Protein AF-A0AA96EMC6-F1 (afdb_monomer_lite)

Secondary structure (DSSP, 8-state):
-PPPPEEEEEETTEEEEEEEETTEEEEEEE-TTT--EEEEEEEGGG-TT-EEEEEEESSHHHHHHH-GGGTTHHHHHHHS----

Sequence (84 aa):
MTKNMITCSVVEGHTYYTAVSRGVEYMARQCPVTGRWQVYTNRLALGRLNTGGVKHFDTLADVSTNVKALAGLDVLIQAQPVAH

Structure (mmCIF, N/CA/C/O backbone):
data_AF-A0AA96EMC6-F1
#
_entry.id   AF-A0AA96EMC6-F1
#
loop_
_atom_site.group_PDB
_atom_site.id
_atom_site.type_symbol
_atom_site.label_atom_id
_atom_site.label_alt_id
_atom_site.label_comp_id
_atom_site.label_asym_id
_atom_site.label_entity_id
_atom_site.label_seq_id
_atom_site.pdbx_PDB_ins_code
_atom_site.Cartn_x
_atom_site.Cartn_y
_atom_site.Cartn_z
_atom_site.occupancy
_atom_site.B_iso_or_equiv
_atom_site.auth_seq_id
_atom_site.auth_comp_id
_atom_site.auth_asym_id
_atom_site.auth_atom_id
_atom_site.pdbx_PDB_model_num
ATOM 1 N N . MET A 1 1 ? 2.972 -20.717 0.028 1.00 47.47 1 MET A N 1
ATOM 2 C CA . MET A 1 1 ? 3.012 -19.391 -0.631 1.00 47.47 1 MET A CA 1
ATOM 3 C C . MET A 1 1 ? 3.996 -18.527 0.136 1.00 47.47 1 MET A C 1
ATOM 5 O O . MET A 1 1 ? 3.823 -18.390 1.338 1.00 47.47 1 MET A O 1
ATOM 9 N N . THR A 1 2 ? 5.041 -18.008 -0.504 1.00 53.22 2 THR A N 1
ATOM 10 C CA . THR A 1 2 ? 6.008 -17.118 0.159 1.00 53.22 2 THR A CA 1
ATOM 11 C C . THR A 1 2 ? 5.348 -15.760 0.391 1.00 53.22 2 THR A C 1
ATOM 13 O O . THR A 1 2 ? 4.911 -15.124 -0.567 1.00 53.22 2 THR A O 1
ATOM 16 N N . LYS A 1 3 ? 5.210 -15.352 1.656 1.00 65.31 3 LYS A N 1
ATOM 17 C CA . LYS A 1 3 ? 4.678 -14.038 2.037 1.00 65.31 3 LYS A CA 1
ATOM 18 C C . LYS A 1 3 ? 5.751 -12.992 1.724 1.00 65.31 3 LYS A C 1
ATOM 20 O O . LYS A 1 3 ? 6.905 -13.186 2.101 1.00 65.31 3 LYS A O 1
ATOM 25 N N . ASN A 1 4 ? 5.404 -11.926 1.005 1.00 82.81 4 ASN A N 1
ATOM 26 C CA . ASN A 1 4 ? 6.366 -10.851 0.758 1.00 82.81 4 ASN A CA 1
ATOM 27 C C . ASN A 1 4 ? 6.628 -10.089 2.060 1.00 82.81 4 ASN A C 1
ATOM 29 O O . ASN A 1 4 ? 5.733 -9.950 2.896 1.00 82.81 4 ASN A O 1
ATOM 33 N N . MET A 1 5 ? 7.847 -9.577 2.215 1.00 90.00 5 MET A N 1
ATOM 34 C CA . MET A 1 5 ? 8.171 -8.676 3.314 1.00 90.00 5 MET A CA 1
ATOM 35 C C . MET A 1 5 ? 7.453 -7.341 3.095 1.00 90.00 5 MET A C 1
ATOM 37 O O . MET A 1 5 ? 7.628 -6.707 2.054 1.00 90.00 5 MET A O 1
ATOM 41 N N . ILE A 1 6 ? 6.646 -6.943 4.078 1.00 93.38 6 ILE A N 1
ATOM 42 C CA . ILE A 1 6 ? 5.986 -5.639 4.128 1.00 93.38 6 ILE A CA 1
ATOM 43 C C . ILE A 1 6 ? 6.823 -4.741 5.039 1.00 93.38 6 ILE A C 1
ATOM 45 O O . ILE A 1 6 ? 7.101 -5.107 6.181 1.00 93.38 6 ILE A O 1
ATOM 49 N N . THR A 1 7 ? 7.227 -3.577 4.543 1.00 93.19 7 THR A N 1
ATOM 50 C CA . THR A 1 7 ? 7.870 -2.522 5.333 1.00 93.19 7 THR A CA 1
ATOM 51 C C . THR A 1 7 ? 6.875 -1.406 5.629 1.00 93.19 7 THR A C 1
ATOM 53 O O . THR A 1 7 ? 5.888 -1.239 4.916 1.00 93.19 7 THR A O 1
ATOM 56 N N . CYS A 1 8 ? 7.119 -0.653 6.700 1.00 93.06 8 CYS A N 1
ATOM 57 C CA . CYS A 1 8 ? 6.290 0.473 7.119 1.00 93.06 8 CYS A CA 1
ATOM 58 C C . CYS A 1 8 ? 7.155 1.734 7.199 1.00 93.06 8 CYS A C 1
ATOM 60 O O . CYS A 1 8 ? 8.261 1.689 7.743 1.00 93.06 8 CYS A O 1
ATOM 62 N N . SER A 1 9 ? 6.666 2.844 6.653 1.00 92.06 9 SER A N 1
ATOM 63 C CA . SER A 1 9 ? 7.297 4.158 6.772 1.00 92.06 9 SER A CA 1
ATOM 64 C C . SER A 1 9 ? 6.253 5.247 6.988 1.00 92.06 9 SER A C 1
ATOM 66 O O . SER A 1 9 ? 5.139 5.173 6.477 1.00 92.06 9 SER A O 1
ATOM 68 N N . VAL A 1 10 ? 6.620 6.277 7.749 1.00 91.75 10 VAL A N 1
ATOM 69 C CA . VAL A 1 10 ? 5.786 7.465 7.952 1.00 91.75 10 VAL A CA 1
ATOM 70 C C . VAL A 1 10 ? 6.400 8.616 7.169 1.00 91.75 10 VAL A C 1
ATOM 72 O O . VAL A 1 10 ? 7.570 8.943 7.358 1.00 91.75 10 VAL A O 1
ATOM 75 N N . VAL A 1 11 ? 5.616 9.220 6.280 1.00 88.06 11 VAL A N 1
ATOM 76 C CA . VAL A 1 11 ? 6.027 10.362 5.456 1.00 88.06 11 VAL A CA 1
ATOM 77 C C . VAL A 1 11 ? 4.935 11.416 5.545 1.00 88.06 11 VAL A C 1
ATOM 79 O O . VAL A 1 11 ? 3.783 11.127 5.230 1.00 88.06 11 VAL A O 1
ATOM 82 N N . GLU A 1 12 ? 5.286 12.618 6.008 1.00 88.25 12 GLU A N 1
ATOM 83 C CA . GLU A 1 12 ? 4.346 13.745 6.167 1.00 88.25 12 GLU A CA 1
ATOM 84 C C . GLU A 1 12 ? 3.090 13.383 6.988 1.00 88.25 12 GLU A C 1
ATOM 86 O O . GLU A 1 12 ? 1.978 13.798 6.682 1.00 88.25 12 GLU A O 1
ATOM 91 N N . GLY A 1 13 ? 3.250 12.554 8.027 1.00 85.38 13 GLY A N 1
ATOM 92 C CA . GLY A 1 13 ? 2.138 12.097 8.873 1.00 85.38 13 GLY A CA 1
ATOM 93 C C . GLY A 1 13 ? 1.259 11.006 8.249 1.00 85.38 13 GLY A C 1
ATOM 94 O O . GLY A 1 13 ? 0.323 10.531 8.889 1.00 85.38 13 GLY A O 1
ATOM 95 N N . HIS A 1 14 ? 1.563 10.557 7.030 1.00 87.75 14 HIS A N 1
ATOM 96 C CA . HIS A 1 14 ? 0.906 9.414 6.406 1.00 87.75 14 HIS A CA 1
ATOM 97 C C . HIS A 1 14 ? 1.738 8.148 6.589 1.00 87.75 14 HIS A C 1
ATOM 99 O O . HIS A 1 14 ? 2.931 8.124 6.284 1.00 87.75 14 HIS A O 1
ATOM 105 N N . THR A 1 15 ? 1.089 7.078 7.042 1.00 92.50 15 THR A N 1
ATOM 106 C CA . THR A 1 15 ? 1.715 5.757 7.146 1.00 92.50 15 THR A CA 1
ATOM 107 C C . THR A 1 15 ? 1.561 5.008 5.828 1.00 92.50 15 THR A C 1
ATOM 109 O O . THR A 1 15 ? 0.447 4.836 5.326 1.00 92.50 15 THR A O 1
ATOM 112 N N . TYR A 1 16 ? 2.686 4.563 5.280 1.00 93.25 16 TYR A N 1
ATOM 113 C CA . TYR A 1 16 ? 2.777 3.776 4.061 1.00 93.25 16 TYR A CA 1
ATOM 114 C C . TYR A 1 16 ? 3.274 2.375 4.379 1.00 93.25 16 TYR A C 1
ATOM 116 O O . TYR A 1 16 ? 4.266 2.195 5.084 1.00 93.25 16 TYR A O 1
ATOM 124 N N . TYR A 1 17 ? 2.606 1.391 3.796 1.00 94.88 17 TYR A N 1
ATOM 125 C CA . TYR A 1 17 ? 2.983 -0.009 3.868 1.00 94.88 17 TYR A CA 1
ATOM 126 C C . TYR A 1 17 ? 3.407 -0.477 2.489 1.00 94.88 17 TYR A C 1
ATOM 128 O O . TYR A 1 17 ? 2.607 -0.468 1.549 1.00 94.88 17 TYR A O 1
ATOM 136 N N . THR A 1 18 ? 4.661 -0.887 2.370 1.00 94.75 18 THR A N 1
ATOM 137 C CA . THR A 1 18 ? 5.281 -1.166 1.080 1.00 94.75 18 THR A CA 1
ATOM 138 C C . THR A 1 18 ? 5.683 -2.624 0.981 1.00 94.75 18 THR A C 1
ATOM 140 O O . THR A 1 18 ? 6.289 -3.177 1.893 1.00 94.75 18 THR A O 1
ATOM 143 N N . ALA A 1 19 ? 5.385 -3.249 -0.152 1.00 95.00 19 ALA A N 1
ATOM 144 C CA . ALA A 1 19 ? 5.894 -4.570 -0.494 1.00 95.00 19 ALA A CA 1
ATOM 145 C C . ALA A 1 19 ? 6.305 -4.615 -1.962 1.00 95.00 19 ALA A C 1
ATOM 147 O O . ALA A 1 19 ? 5.684 -3.985 -2.818 1.00 95.00 19 ALA A O 1
ATOM 148 N N . VAL A 1 20 ? 7.327 -5.409 -2.273 1.00 93.25 20 VAL A N 1
ATOM 149 C CA . VAL A 1 20 ? 7.783 -5.615 -3.651 1.00 93.25 20 VAL A CA 1
ATOM 150 C C . VAL A 1 20 ? 7.495 -7.046 -4.073 1.00 93.25 20 VAL A C 1
ATOM 152 O O . VAL A 1 20 ? 7.809 -8.001 -3.365 1.00 93.25 20 VAL A O 1
ATOM 155 N N . SER A 1 21 ? 6.902 -7.208 -5.254 1.00 92.69 21 SER A N 1
ATOM 156 C CA . SER A 1 21 ? 6.673 -8.516 -5.858 1.00 92.69 21 SER A CA 1
ATOM 157 C C . SER A 1 21 ? 6.871 -8.460 -7.360 1.00 92.69 21 SER A C 1
ATOM 159 O O . SER A 1 21 ? 6.252 -7.642 -8.038 1.00 92.69 21 SER A O 1
ATOM 161 N N . ARG A 1 22 ? 7.714 -9.354 -7.893 1.00 90.12 22 ARG A N 1
ATOM 162 C CA . ARG A 1 22 ? 7.963 -9.492 -9.341 1.00 90.12 22 ARG A CA 1
ATOM 163 C C . ARG A 1 22 ? 8.320 -8.157 -10.023 1.00 90.12 22 ARG A C 1
ATOM 165 O O . ARG A 1 22 ? 7.811 -7.854 -11.096 1.00 90.12 22 ARG A O 1
ATOM 172 N N . GLY A 1 23 ? 9.158 -7.342 -9.377 1.00 90.00 23 GLY A N 1
ATOM 173 C CA . GLY A 1 23 ? 9.582 -6.033 -9.901 1.00 90.00 23 GLY A CA 1
ATOM 174 C C . GLY A 1 23 ? 8.513 -4.933 -9.846 1.00 90.00 23 GLY A C 1
ATOM 175 O O . GLY A 1 23 ? 8.709 -3.864 -10.425 1.00 90.00 23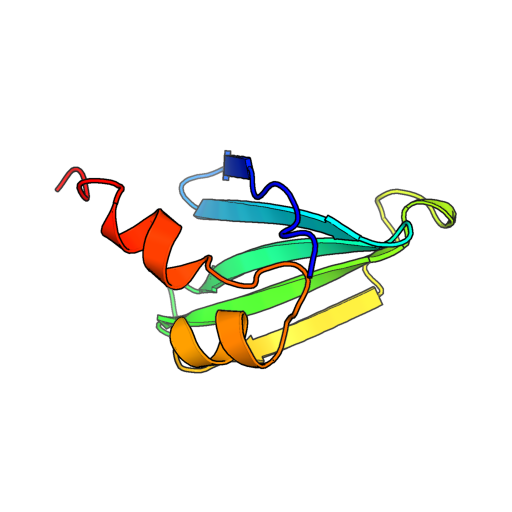 GLY A O 1
ATOM 176 N N . VAL A 1 24 ? 7.394 -5.181 -9.160 1.00 91.50 24 VAL A N 1
ATOM 177 C CA . VAL A 1 24 ? 6.340 -4.197 -8.899 1.00 91.50 24 VAL A CA 1
ATOM 178 C C . VAL A 1 24 ? 6.332 -3.863 -7.415 1.00 91.50 24 VAL A C 1
ATOM 180 O O . VAL A 1 24 ? 6.235 -4.756 -6.572 1.00 91.50 24 VAL A O 1
ATOM 183 N N . GLU A 1 25 ? 6.439 -2.580 -7.108 1.00 92.44 25 GLU A N 1
ATOM 184 C CA . GLU A 1 25 ? 6.244 -2.032 -5.773 1.00 92.44 25 GLU A CA 1
ATOM 185 C C . GLU A 1 25 ? 4.757 -1.746 -5.555 1.00 92.44 25 GLU A C 1
ATOM 187 O O . GLU A 1 25 ? 4.081 -1.193 -6.425 1.00 92.44 25 GLU A O 1
ATOM 192 N N . TYR A 1 26 ? 4.255 -2.157 -4.397 1.00 94.19 26 TYR A N 1
ATOM 193 C CA . TYR A 1 26 ? 2.895 -1.936 -3.933 1.00 94.19 26 TYR A CA 1
ATOM 194 C C . TYR A 1 26 ? 2.973 -1.084 -2.676 1.00 94.19 26 TYR A C 1
ATOM 196 O O . TYR A 1 26 ? 3.563 -1.523 -1.692 1.00 94.19 26 TYR A O 1
ATOM 204 N N . MET A 1 27 ? 2.369 0.099 -2.705 1.00 94.00 27 MET A N 1
ATOM 205 C CA . M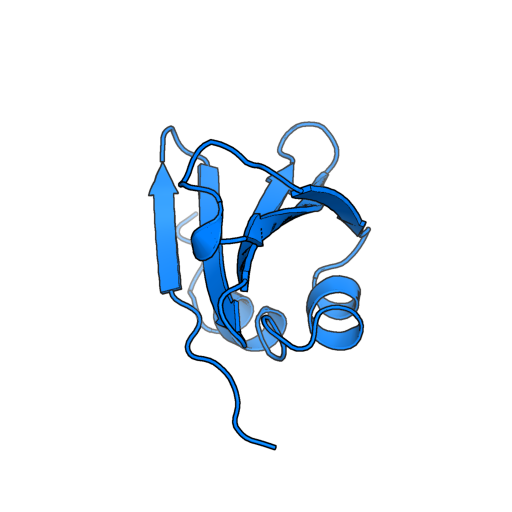ET A 1 27 ? 2.287 1.009 -1.563 1.00 94.00 27 MET A CA 1
ATOM 206 C C . MET A 1 27 ? 0.837 1.149 -1.130 1.00 94.00 27 MET A C 1
ATOM 208 O O . MET A 1 27 ? 0.023 1.682 -1.880 1.00 94.00 27 MET A O 1
ATOM 212 N N . ALA A 1 28 ? 0.517 0.702 0.079 1.00 95.19 28 ALA A N 1
ATOM 213 C CA . ALA A 1 28 ? -0.774 0.922 0.709 1.00 95.19 28 ALA A CA 1
ATOM 214 C C . ALA A 1 28 ? -0.709 2.076 1.709 1.00 95.19 28 ALA A C 1
ATOM 216 O O . ALA A 1 28 ? 0.215 2.149 2.513 1.00 95.19 28 ALA A O 1
ATOM 217 N N . ARG A 1 29 ? -1.723 2.940 1.705 1.00 94.12 29 ARG A N 1
ATOM 218 C CA . ARG A 1 29 ? -1.978 3.907 2.781 1.00 94.12 29 ARG A CA 1
ATOM 219 C C . ARG A 1 29 ? -3.472 4.039 3.022 1.00 94.12 29 ARG A C 1
ATOM 221 O O . ARG A 1 29 ? -4.263 3.840 2.099 1.00 94.12 29 ARG A O 1
ATOM 228 N N . GLN A 1 30 ? -3.857 4.452 4.220 1.00 94.25 30 GLN A N 1
ATOM 229 C CA . GLN A 1 30 ? -5.224 4.894 4.460 1.00 94.25 30 GLN A CA 1
ATOM 230 C C . GLN A 1 30 ? -5.375 6.359 4.034 1.00 94.25 30 GLN A C 1
ATOM 232 O O . GLN A 1 30 ? -4.546 7.207 4.363 1.00 94.25 30 GLN A O 1
ATOM 237 N N . CYS A 1 31 ? -6.425 6.663 3.275 1.00 90.81 31 CYS A N 1
ATOM 238 C CA . CYS A 1 31 ? -6.783 8.032 2.942 1.00 90.81 31 CYS A CA 1
ATOM 239 C C . CYS A 1 31 ? -7.402 8.695 4.183 1.00 90.81 31 CYS A C 1
ATOM 241 O O . CYS A 1 31 ? -8.465 8.252 4.619 1.00 90.81 31 CYS A O 1
ATOM 243 N N . PRO A 1 32 ? -6.813 9.771 4.730 1.00 87.06 32 PRO A N 1
ATOM 244 C CA . PRO A 1 32 ? -7.316 10.396 5.956 1.00 87.06 32 PRO A CA 1
ATOM 245 C C . PRO A 1 32 ? -8.678 11.075 5.765 1.00 87.06 32 PRO A C 1
ATOM 247 O O . PRO A 1 32 ? -9.435 11.205 6.716 1.00 87.06 32 PRO A O 1
ATOM 250 N N . VAL A 1 33 ? -9.008 11.490 4.536 1.00 88.69 33 VAL A N 1
ATOM 251 C CA . VAL A 1 33 ? -10.268 12.189 4.233 1.00 88.69 33 VAL A CA 1
ATOM 252 C C . VAL A 1 33 ? -11.435 11.214 4.086 1.00 88.69 33 VAL A C 1
ATOM 254 O O . VAL A 1 33 ? -12.544 11.506 4.515 1.00 88.69 33 VAL A O 1
ATOM 257 N N . THR A 1 34 ? -11.202 10.059 3.457 1.00 90.56 34 THR A N 1
ATOM 258 C CA . THR A 1 34 ? -12.277 9.108 3.115 1.00 90.56 34 THR A CA 1
ATOM 259 C C . THR A 1 34 ? -12.285 7.857 3.987 1.00 90.56 34 THR A C 1
ATOM 261 O O . THR A 1 34 ? -13.219 7.069 3.904 1.00 90.56 34 THR A O 1
ATOM 264 N N . GLY A 1 35 ? -11.226 7.616 4.765 1.00 90.56 35 GLY A N 1
ATOM 265 C CA . GLY A 1 35 ? -11.017 6.376 5.515 1.00 90.56 35 GLY A CA 1
ATOM 266 C C . GLY A 1 35 ? -10.692 5.152 4.648 1.00 90.56 35 GLY A C 1
ATOM 267 O O . GLY A 1 35 ? -10.321 4.111 5.191 1.00 90.56 35 GLY A O 1
ATOM 268 N N . ARG A 1 36 ? -10.785 5.263 3.314 1.00 94.62 36 ARG A N 1
ATOM 269 C CA . ARG A 1 36 ? -10.548 4.165 2.367 1.00 94.62 36 ARG A CA 1
ATOM 270 C C . ARG A 1 36 ? -9.061 3.881 2.205 1.00 94.62 36 ARG A C 1
ATOM 272 O O . ARG A 1 36 ? -8.227 4.786 2.246 1.00 94.62 36 ARG A O 1
ATOM 279 N N . TRP A 1 37 ? -8.730 2.629 1.935 1.00 95.19 37 TRP A N 1
ATOM 280 C CA . TRP A 1 37 ? -7.375 2.199 1.622 1.00 95.19 37 TRP A CA 1
ATOM 281 C C . TRP A 1 37 ? -7.038 2.469 0.161 1.00 95.19 37 TRP A C 1
ATOM 283 O O . TRP A 1 37 ? -7.788 2.109 -0.743 1.00 95.19 37 TRP A O 1
ATOM 293 N N . GLN A 1 38 ? -5.886 3.087 -0.072 1.00 95.62 38 GLN A N 1
ATOM 294 C CA . GLN A 1 38 ? -5.332 3.359 -1.391 1.00 95.62 38 GLN A CA 1
ATOM 295 C C . GLN A 1 38 ? -4.111 2.479 -1.603 1.00 95.62 38 GLN A C 1
ATOM 297 O O . GLN A 1 38 ? -3.180 2.533 -0.804 1.00 95.62 38 GLN A O 1
ATOM 302 N N . VAL A 1 39 ? -4.103 1.700 -2.684 1.00 95.56 39 VAL A N 1
ATOM 303 C CA . VAL A 1 39 ? -2.948 0.898 -3.097 1.00 95.56 39 VAL A CA 1
ATOM 304 C C . VAL A 1 39 ? -2.414 1.428 -4.415 1.00 95.56 39 VAL A C 1
ATOM 306 O O . VAL A 1 39 ? -3.067 1.313 -5.454 1.00 95.56 39 VAL A O 1
ATOM 309 N N . TYR A 1 40 ? -1.214 1.983 -4.361 1.00 93.50 40 TYR A N 1
ATOM 310 C CA . TYR A 1 40 ? -0.442 2.428 -5.507 1.00 93.50 40 TYR A CA 1
ATOM 311 C C . TYR A 1 40 ? 0.434 1.288 -6.007 1.00 93.50 40 TYR A C 1
ATOM 313 O O . TYR A 1 40 ? 0.956 0.498 -5.219 1.00 93.50 40 TYR A O 1
ATOM 321 N N . THR A 1 41 ? 0.605 1.212 -7.322 1.00 92.69 41 THR A N 1
ATOM 322 C CA . THR A 1 41 ? 1.517 0.256 -7.954 1.00 92.69 41 THR A CA 1
ATOM 323 C C . THR A 1 41 ? 2.545 0.986 -8.796 1.00 92.69 41 THR A C 1
ATOM 325 O O . THR A 1 41 ? 2.197 1.900 -9.540 1.00 92.69 41 THR A O 1
ATOM 328 N N . ASN A 1 42 ? 3.804 0.573 -8.696 1.00 90.69 42 ASN A N 1
ATOM 329 C CA . ASN A 1 42 ? 4.906 1.160 -9.447 1.00 90.69 42 ASN A CA 1
ATOM 330 C C . ASN A 1 42 ? 5.773 0.057 -10.059 1.00 90.69 42 ASN A C 1
ATOM 332 O O . ASN A 1 42 ? 6.202 -0.869 -9.366 1.00 90.69 42 ASN A O 1
ATOM 336 N N . ARG A 1 43 ? 6.020 0.122 -11.371 1.00 90.06 43 ARG A N 1
ATOM 337 C CA . ARG A 1 43 ? 6.919 -0.825 -12.045 1.00 90.06 43 ARG A CA 1
ATOM 338 C C . ARG A 1 43 ? 8.340 -0.300 -11.924 1.00 90.06 43 ARG A C 1
ATOM 340 O O . ARG A 1 43 ? 8.712 0.625 -12.636 1.00 90.06 43 ARG A O 1
ATOM 3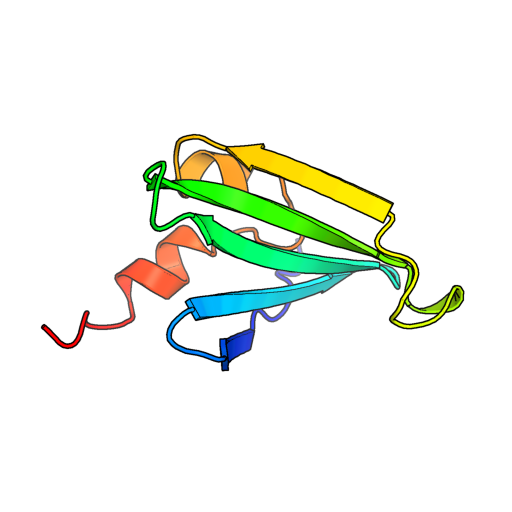47 N N . LEU A 1 44 ? 9.155 -0.945 -11.091 1.00 87.56 44 LEU A N 1
ATOM 348 C CA . LEU A 1 44 ? 10.508 -0.471 -10.773 1.00 87.56 44 LEU A CA 1
ATOM 349 C C . LEU A 1 44 ? 11.403 -0.328 -12.014 1.00 87.56 44 LEU A C 1
ATOM 351 O O . LEU A 1 44 ? 12.213 0.591 -12.085 1.00 87.56 44 LEU A O 1
ATOM 355 N N . ALA A 1 45 ? 11.210 -1.186 -13.020 1.00 88.38 45 ALA A N 1
ATOM 356 C CA . ALA A 1 45 ? 11.941 -1.129 -14.288 1.00 88.38 45 ALA A CA 1
ATOM 357 C C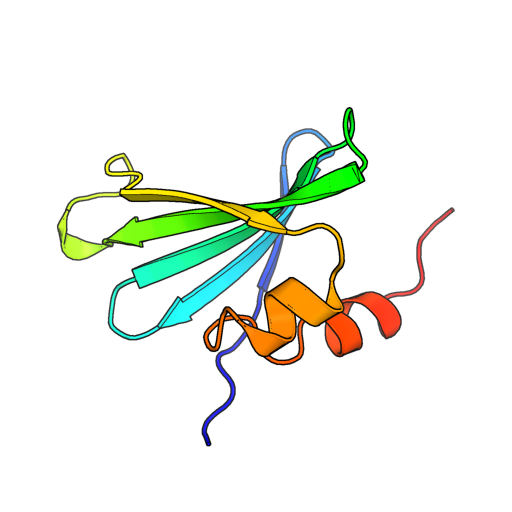 . ALA A 1 45 ? 11.666 0.140 -15.118 1.00 88.38 45 ALA A C 1
ATOM 359 O O . ALA A 1 45 ? 12.465 0.483 -15.982 1.00 88.38 45 ALA A O 1
ATOM 360 N N . LEU A 1 46 ? 10.548 0.832 -14.875 1.00 85.25 46 LEU A N 1
ATOM 361 C CA . LEU A 1 46 ? 10.163 2.050 -15.595 1.00 85.25 46 LEU A CA 1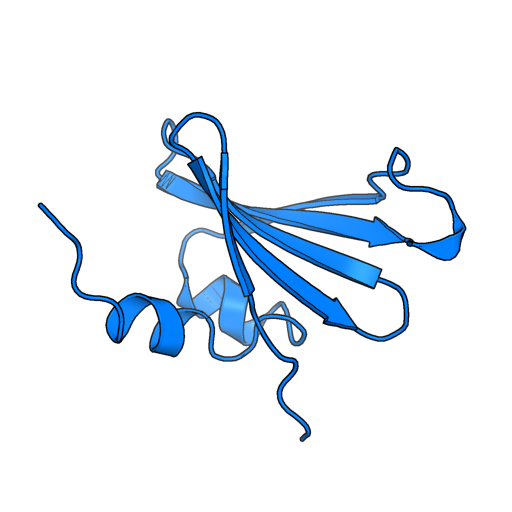
ATOM 362 C C . LEU A 1 46 ? 10.552 3.334 -14.842 1.00 85.25 46 LEU A C 1
ATOM 364 O O . LEU A 1 46 ? 10.197 4.430 -15.270 1.00 85.25 46 LEU A O 1
ATOM 368 N N . GLY A 1 47 ? 11.286 3.199 -13.735 1.00 79.06 47 GLY A N 1
ATOM 369 C CA . GLY A 1 47 ? 11.679 4.305 -12.871 1.00 79.06 47 GLY A CA 1
ATOM 370 C C . GLY A 1 47 ? 10.600 4.691 -11.858 1.00 79.06 47 GLY A C 1
ATOM 371 O O . GLY A 1 47 ? 9.412 4.432 -12.030 1.00 79.06 47 GLY A O 1
ATOM 372 N N . ARG A 1 48 ? 11.031 5.349 -10.774 1.00 67.31 48 ARG A N 1
ATOM 373 C CA . ARG A 1 48 ? 10.190 5.642 -9.598 1.00 67.31 48 ARG A CA 1
ATOM 374 C C . ARG A 1 48 ? 8.981 6.537 -9.881 1.00 67.31 48 ARG A C 1
ATOM 376 O O . ARG A 1 48 ? 8.043 6.516 -9.096 1.00 67.31 48 ARG A O 1
ATOM 383 N N . LEU A 1 49 ? 8.992 7.293 -10.976 1.00 71.94 49 LEU A N 1
ATOM 384 C CA . LEU A 1 49 ? 7.920 8.224 -11.332 1.00 71.94 49 LEU A CA 1
ATOM 385 C C . LEU A 1 49 ? 6.787 7.572 -12.137 1.00 71.94 49 LEU A C 1
ATOM 387 O O . LEU A 1 49 ? 5.766 8.217 -12.367 1.00 71.94 49 LEU A O 1
ATOM 391 N N . ASN A 1 50 ? 6.928 6.307 -12.550 1.00 73.00 50 ASN A N 1
ATOM 392 C CA . ASN A 1 50 ? 5.903 5.629 -13.336 1.00 73.00 50 ASN A CA 1
ATOM 393 C C . ASN A 1 50 ? 4.876 4.914 -12.447 1.00 73.00 50 ASN A C 1
ATOM 395 O O . ASN A 1 50 ? 4.791 3.683 -12.392 1.00 73.00 50 ASN A O 1
ATOM 399 N N . THR A 1 51 ? 4.086 5.720 -11.737 1.00 72.19 51 THR A N 1
ATOM 400 C CA . THR A 1 51 ? 2.937 5.235 -10.969 1.00 72.19 51 THR A CA 1
ATOM 401 C C . THR A 1 51 ? 1.933 4.608 -11.934 1.00 72.19 51 THR A C 1
ATOM 403 O O . THR A 1 51 ? 1.260 5.307 -12.685 1.00 72.19 51 THR A O 1
ATOM 406 N N . GLY A 1 52 ? 1.829 3.279 -11.921 1.00 73.38 52 GLY A N 1
ATOM 407 C CA . GLY A 1 52 ? 0.983 2.532 -12.849 1.00 73.38 52 GLY A CA 1
ATOM 408 C C . GLY A 1 52 ? -0.507 2.761 -12.604 1.00 73.38 52 GLY A C 1
ATOM 409 O O . GLY A 1 52 ? -1.281 2.872 -13.549 1.00 73.38 52 GLY A O 1
ATOM 410 N N . GLY A 1 53 ? -0.923 2.845 -11.340 1.00 84.25 53 GLY A N 1
ATOM 411 C CA . GLY A 1 53 ? -2.312 3.126 -10.989 1.00 84.25 53 GLY A CA 1
ATOM 412 C C . GLY A 1 53 ? -2.591 3.011 -9.497 1.00 84.25 53 GLY A C 1
ATOM 413 O O . GLY A 1 53 ? -1.803 2.423 -8.750 1.00 84.25 53 GLY A O 1
ATOM 414 N N . VAL A 1 54 ? -3.733 3.569 -9.090 1.00 91.31 54 VAL A N 1
ATOM 415 C CA . VAL A 1 54 ? -4.259 3.509 -7.723 1.00 91.31 54 VAL A CA 1
ATOM 416 C C . VAL A 1 54 ? -5.537 2.675 -7.687 1.00 91.31 54 VAL A C 1
ATOM 418 O O . VAL A 1 54 ? -6.433 2.847 -8.514 1.00 91.31 54 VAL A O 1
ATOM 421 N N . LYS A 1 55 ? -5.627 1.763 -6.720 1.00 94.00 55 LYS A N 1
ATOM 422 C CA . LYS A 1 55 ? -6.852 1.024 -6.393 1.00 94.00 55 LYS A CA 1
ATOM 423 C C . LYS A 1 55 ? -7.353 1.445 -5.021 1.00 94.00 55 LYS A C 1
ATOM 425 O O . LYS A 1 55 ? -6.548 1.703 -4.130 1.00 94.00 55 LYS A O 1
ATOM 430 N N . HIS A 1 56 ? -8.671 1.491 -4.872 1.00 95.38 56 HIS A N 1
ATOM 431 C CA . HIS A 1 56 ? -9.333 1.857 -3.627 1.00 95.38 56 HIS A CA 1
ATOM 432 C C . HIS A 1 56 ? -10.028 0.635 -3.036 1.00 95.38 56 HIS A C 1
ATOM 434 O O . HIS A 1 56 ? -10.677 -0.111 -3.768 1.00 95.38 56 HIS A O 1
ATOM 440 N N . PHE A 1 57 ? -9.894 0.458 -1.729 1.00 95.94 57 PHE A N 1
ATOM 441 C CA . PHE A 1 57 ? -10.511 -0.617 -0.961 1.00 95.94 57 PHE A CA 1
ATOM 442 C C . PHE A 1 57 ? -11.165 -0.025 0.282 1.00 95.94 57 PHE A C 1
ATOM 444 O O . PHE A 1 57 ? -10.666 0.956 0.836 1.00 95.94 57 PHE A O 1
ATOM 451 N N . ASP A 1 58 ? -12.276 -0.606 0.721 1.00 94.31 58 ASP A N 1
ATOM 452 C CA . ASP A 1 58 ? -13.016 -0.075 1.866 1.00 94.31 58 ASP A CA 1
ATOM 453 C C . ASP A 1 58 ? -12.436 -0.592 3.183 1.00 94.31 58 ASP A C 1
ATOM 455 O O . ASP A 1 58 ? -12.339 0.161 4.151 1.00 94.31 58 ASP A O 1
ATOM 459 N N . THR A 1 59 ? -11.948 -1.837 3.203 1.00 91.56 59 THR A N 1
ATOM 460 C CA . THR A 1 59 ? -11.353 -2.439 4.399 1.00 91.56 59 THR A CA 1
ATOM 461 C C . THR A 1 59 ? -9.918 -2.915 4.185 1.00 91.56 59 THR A C 1
ATOM 463 O O . THR A 1 59 ? -9.458 -3.186 3.074 1.00 91.56 59 THR A O 1
ATOM 466 N N . LEU A 1 60 ? -9.199 -3.065 5.295 1.00 90.75 60 LEU A N 1
ATOM 467 C CA . LEU A 1 60 ? -7.851 -3.628 5.315 1.00 90.75 60 LEU A CA 1
ATOM 468 C C . LEU A 1 60 ? -7.824 -5.124 4.940 1.00 90.75 60 LEU A C 1
ATOM 470 O O . LEU A 1 60 ? -6.860 -5.610 4.338 1.00 90.75 60 LEU A O 1
ATOM 474 N N . ALA A 1 61 ? -8.901 -5.849 5.254 1.00 90.94 61 ALA A N 1
ATOM 475 C CA . ALA A 1 61 ? -9.080 -7.242 4.859 1.00 90.94 61 ALA A CA 1
ATOM 476 C C . ALA A 1 61 ? -9.205 -7.378 3.332 1.00 90.94 61 ALA A C 1
ATOM 478 O O . ALA A 1 61 ? -8.618 -8.292 2.742 1.00 90.94 61 ALA A O 1
ATOM 479 N N . ASP A 1 62 ? -9.881 -6.426 2.676 1.00 93.38 62 ASP A N 1
ATOM 480 C CA . ASP A 1 62 ? -9.987 -6.397 1.216 1.00 93.38 62 ASP A CA 1
ATOM 481 C C . ASP A 1 62 ? -8.620 -6.211 0.561 1.00 93.38 62 ASP A C 1
ATOM 483 O O . ASP A 1 62 ? -8.318 -6.892 -0.420 1.00 93.38 62 ASP A O 1
ATOM 487 N N . VAL A 1 63 ? -7.767 -5.342 1.119 1.00 93.31 63 VAL A N 1
ATOM 488 C CA . VAL A 1 63 ? -6.386 -5.165 0.643 1.00 93.31 63 VAL A CA 1
ATOM 489 C C . VAL A 1 63 ? -5.618 -6.479 0.750 1.00 93.31 63 VAL A C 1
ATOM 491 O O . VAL A 1 63 ? -5.056 -6.941 -0.243 1.00 93.31 63 VAL A O 1
ATOM 494 N N . SER A 1 64 ? -5.633 -7.107 1.927 1.00 91.75 64 SER A N 1
ATOM 495 C CA . SER A 1 64 ? -4.889 -8.347 2.189 1.00 91.75 64 SER A CA 1
ATOM 496 C C . SER A 1 64 ? -5.354 -9.515 1.310 1.00 91.75 64 SER A C 1
ATOM 498 O O . SER A 1 64 ? -4.541 -10.341 0.893 1.00 91.75 64 SER A O 1
ATOM 500 N N . THR A 1 65 ? -6.648 -9.561 0.980 1.00 92.88 65 THR A N 1
ATOM 501 C CA . THR A 1 65 ? -7.247 -10.614 0.146 1.00 92.88 65 THR A CA 1
ATOM 502 C C . THR A 1 65 ? -7.001 -10.381 -1.347 1.00 92.88 65 THR A C 1
ATOM 504 O O . THR A 1 65 ? -6.640 -11.307 -2.078 1.00 92.88 65 THR A O 1
ATOM 507 N N . ASN A 1 66 ? -7.170 -9.143 -1.824 1.00 93.31 66 ASN A N 1
ATOM 508 C CA . ASN A 1 66 ? -7.121 -8.824 -3.254 1.00 93.31 66 ASN A CA 1
ATOM 509 C C . ASN A 1 66 ? -5.715 -8.460 -3.750 1.00 93.31 66 ASN A C 1
ATOM 511 O O . ASN A 1 66 ? -5.418 -8.602 -4.940 1.00 93.31 66 ASN A O 1
ATOM 515 N N . VAL A 1 67 ? -4.825 -8.009 -2.863 1.00 93.62 67 VAL A N 1
ATOM 516 C CA . VAL A 1 67 ? -3.447 -7.637 -3.195 1.00 93.62 67 VAL A CA 1
ATOM 517 C C . VAL A 1 67 ? -2.495 -8.627 -2.541 1.00 93.62 67 VAL A C 1
ATOM 519 O O . VAL A 1 67 ? -1.980 -8.402 -1.453 1.00 93.62 67 VAL A O 1
ATOM 522 N N . LYS A 1 68 ? -2.192 -9.720 -3.252 1.00 92.31 68 LYS A N 1
ATOM 523 C CA . LYS A 1 68 ? -1.304 -10.798 -2.768 1.00 92.31 68 LYS A CA 1
ATOM 524 C C . LYS A 1 68 ? 0.050 -10.304 -2.254 1.00 92.31 68 LYS A C 1
ATOM 526 O O . LYS A 1 68 ? 0.634 -10.932 -1.379 1.00 92.31 68 LYS A O 1
ATOM 531 N N . ALA A 1 69 ? 0.560 -9.199 -2.804 1.00 93.19 69 ALA A N 1
ATOM 532 C CA . ALA A 1 69 ? 1.821 -8.622 -2.355 1.00 93.19 69 ALA A CA 1
ATOM 533 C C . ALA A 1 69 ? 1.753 -8.039 -0.935 1.00 93.19 69 ALA A C 1
ATOM 535 O O . ALA A 1 69 ? 2.776 -7.988 -0.265 1.00 93.19 69 ALA A O 1
ATOM 536 N N . LEU A 1 70 ? 0.556 -7.660 -0.495 1.00 93.00 70 LEU A N 1
ATOM 537 C CA . LEU A 1 70 ? 0.231 -7.130 0.825 1.00 93.00 70 LEU A CA 1
ATOM 538 C C . LEU A 1 70 ? -0.581 -8.141 1.650 1.00 93.00 70 LEU A C 1
ATOM 540 O O . LEU A 1 70 ? -1.278 -7.763 2.588 1.00 93.00 70 LEU A O 1
ATOM 544 N N . ALA A 1 71 ? -0.525 -9.431 1.303 1.00 92.81 71 ALA A N 1
ATOM 545 C CA . ALA A 1 71 ? -1.224 -10.458 2.060 1.00 92.81 71 ALA A CA 1
ATOM 546 C C . ALA A 1 71 ? -0.723 -10.467 3.511 1.00 92.81 71 ALA A C 1
ATOM 548 O O . ALA A 1 71 ? 0.475 -10.620 3.758 1.00 92.81 71 ALA A O 1
ATOM 549 N N . GLY A 1 72 ? -1.643 -10.331 4.467 1.00 88.69 72 GLY A N 1
ATOM 550 C CA . GLY A 1 72 ? -1.336 -10.271 5.893 1.00 88.69 72 GLY A CA 1
ATOM 551 C C . GLY A 1 72 ? -0.943 -8.885 6.410 1.00 88.69 72 GLY A C 1
ATOM 552 O O . GLY A 1 72 ? -0.278 -8.815 7.447 1.00 88.69 72 GLY A O 1
ATOM 553 N N . LEU A 1 73 ? -1.289 -7.818 5.679 1.00 89.56 73 LEU A N 1
ATOM 554 C CA . LEU A 1 73 ? -1.152 -6.436 6.139 1.00 89.56 73 LEU A CA 1
ATOM 555 C C . LEU A 1 73 ? -2.077 -6.149 7.331 1.00 89.56 73 LEU A C 1
ATOM 557 O O . LEU A 1 73 ? -1.675 -5.475 8.272 1.00 89.56 73 LEU A O 1
ATOM 561 N N . ASP A 1 74 ? -3.282 -6.711 7.314 1.00 89.00 74 ASP A N 1
ATOM 562 C CA . ASP A 1 74 ? -4.226 -6.735 8.434 1.00 89.00 74 ASP A CA 1
ATOM 563 C C . ASP A 1 74 ? -3.590 -7.202 9.746 1.00 89.00 74 ASP A C 1
ATOM 565 O O . ASP A 1 74 ? -3.633 -6.485 10.745 1.00 89.00 74 ASP A O 1
ATOM 569 N N . VAL A 1 75 ? -2.909 -8.346 9.710 1.00 86.31 75 VAL A N 1
ATOM 570 C CA . VAL A 1 75 ? -2.214 -8.908 10.875 1.00 86.31 75 VAL A CA 1
ATOM 571 C C . VAL A 1 75 ? -1.071 -8.000 11.334 1.00 86.31 75 VAL A C 1
ATOM 573 O O . VAL A 1 75 ? -0.857 -7.831 12.531 1.00 86.31 75 VAL A O 1
ATOM 576 N N . LEU A 1 76 ? -0.332 -7.406 10.391 1.00 86.31 76 LEU A N 1
ATOM 577 C CA . LEU A 1 76 ? 0.788 -6.520 10.710 1.00 86.31 76 LEU A CA 1
ATOM 578 C C . LEU A 1 76 ? 0.317 -5.258 11.437 1.00 86.31 76 LEU A C 1
ATOM 580 O O . LEU A 1 76 ? 0.926 -4.870 12.428 1.00 86.31 76 LEU A O 1
ATOM 584 N N . ILE A 1 77 ? -0.777 -4.649 10.978 1.00 86.94 77 ILE A N 1
ATOM 585 C CA . ILE A 1 77 ? -1.327 -3.432 11.586 1.00 86.94 77 ILE A CA 1
ATOM 586 C C . ILE A 1 77 ? -1.953 -3.734 12.948 1.00 86.94 77 ILE A C 1
ATOM 588 O O . ILE A 1 77 ? -1.743 -2.975 13.885 1.00 86.94 77 ILE A O 1
ATOM 592 N N . GLN A 1 78 ? -2.653 -4.861 13.097 1.00 81.25 78 GLN A N 1
ATOM 593 C CA . GLN A 1 78 ? -3.211 -5.282 14.389 1.00 81.25 78 GLN A CA 1
ATOM 594 C C . GLN A 1 78 ? -2.133 -5.595 15.440 1.00 81.25 78 GLN A C 1
ATOM 596 O O . GLN A 1 78 ? -2.381 -5.446 16.633 1.00 81.25 78 GLN A O 1
ATOM 601 N N . ALA A 1 79 ? -0.943 -6.025 15.009 1.00 74.44 79 ALA A N 1
ATOM 602 C CA . ALA A 1 79 ? 0.190 -6.294 15.893 1.00 74.44 79 ALA A CA 1
ATOM 603 C C . ALA A 1 79 ? 0.968 -5.028 16.301 1.00 74.44 79 ALA A C 1
ATOM 605 O O . ALA A 1 79 ? 1.770 -5.088 17.234 1.00 74.44 79 ALA A O 1
ATOM 606 N N . GLN A 1 80 ? 0.758 -3.893 15.623 1.00 64.50 80 GLN A N 1
ATOM 607 C CA . GLN A 1 80 ? 1.339 -2.617 16.030 1.00 64.50 80 GLN A CA 1
ATOM 608 C C . GLN A 1 80 ? 0.381 -1.919 17.008 1.00 64.50 80 GLN A C 1
ATOM 610 O O . GLN A 1 80 ? -0.736 -1.581 16.615 1.00 64.50 80 GLN A O 1
ATOM 615 N N . PRO A 1 81 ? 0.775 -1.685 18.2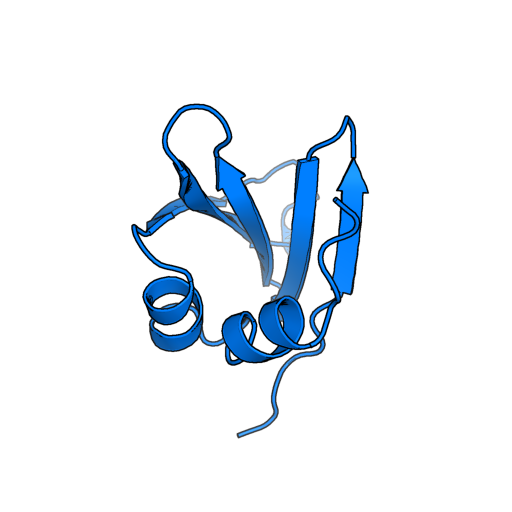76 1.00 47.91 81 PRO A N 1
ATOM 616 C CA . PRO A 1 81 ? -0.043 -0.895 19.180 1.00 47.91 81 PRO A CA 1
ATOM 617 C C . PRO A 1 81 ? -0.171 0.509 18.589 1.00 47.91 81 PRO A C 1
ATOM 619 O O . PRO A 1 81 ? 0.829 1.177 18.321 1.00 47.91 81 PRO A O 1
ATOM 622 N N . VAL A 1 82 ? -1.409 0.932 18.344 1.00 48.78 82 VAL A N 1
ATOM 623 C CA . VAL A 1 82 ? -1.720 2.296 17.925 1.00 48.78 82 VAL A CA 1
ATOM 624 C C . VAL A 1 82 ? -1.263 3.204 19.065 1.00 48.78 82 VAL A C 1
ATOM 626 O O . VAL A 1 82 ? -1.831 3.162 20.155 1.00 48.78 82 VAL A O 1
ATOM 629 N N . ALA A 1 83 ? -0.187 3.964 18.858 1.00 41.00 83 ALA A N 1
ATOM 630 C CA . ALA A 1 83 ? 0.151 5.059 19.755 1.00 41.00 83 ALA A CA 1
ATOM 631 C C . ALA A 1 83 ? -0.955 6.110 19.586 1.00 41.00 83 ALA A C 1
ATOM 633 O O . ALA A 1 83 ? -1.022 6.773 18.550 1.00 41.00 83 ALA A O 1
ATOM 634 N N . HIS A 1 84 ? -1.877 6.127 20.550 1.00 37.53 84 HIS A N 1
ATOM 635 C CA . HIS A 1 84 ? -2.908 7.148 20.711 1.00 37.53 84 HIS A CA 1
ATOM 636 C C . HIS A 1 84 ? -2.288 8.513 21.011 1.00 37.53 84 HIS A C 1
ATOM 638 O O . HIS A 1 84 ? -1.275 8.546 21.747 1.00 37.53 84 HIS A O 1
#

pLDDT: mean 85.93, std 13.18, range [37.53, 95.94]

Radius of gyration: 12.53 Å; chains: 1; bounding box: 25×33×36 Å

Foldseek 3Di:
DDAFDWDWDADPNWIWIWTDDPQKIWIWTQDPVLRWIKIWIDRPVVPPPCTPDIDTHNDPVCCLVVPSRCNCVVVVVVPDPPPD